Protein AF-A0A2V8LYV6-F1 (afdb_monomer_lite)

Radius of gyration: 20.11 Å; chains: 1; bounding box: 43×46×58 Å

pLDDT: mean 86.25, std 13.02, range [30.84, 97.75]

Structure (mmCIF, N/CA/C/O backbone):
data_AF-A0A2V8LYV6-F1
#
_entry.id   AF-A0A2V8LYV6-F1
#
loop_
_atom_site.group_PDB
_atom_site.id
_atom_site.type_symbol
_atom_site.label_atom_id
_atom_site.label_alt_id
_atom_site.label_comp_id
_atom_site.label_asym_id
_atom_site.label_entity_id
_atom_site.label_seq_id
_atom_site.pdbx_PDB_ins_code
_atom_site.Cartn_x
_atom_site.Cartn_y
_atom_site.Cartn_z
_atom_site.occupancy
_atom_site.B_iso_or_equiv
_atom_site.auth_seq_id
_atom_site.auth_comp_id
_atom_site.auth_asym_id
_atom_site.auth_atom_id
_atom_site.pdbx_PDB_model_num
ATOM 1 N N . MET A 1 1 ? 5.966 -6.186 -36.100 1.00 85.06 1 MET A N 1
ATOM 2 C CA . MET A 1 1 ? 6.335 -5.845 -34.701 1.00 85.06 1 MET A CA 1
ATOM 3 C C . MET A 1 1 ? 6.092 -7.080 -33.838 1.00 85.06 1 MET A C 1
ATOM 5 O O . MET A 1 1 ? 5.340 -7.936 -34.282 1.00 85.06 1 MET A O 1
ATOM 9 N N . GLY A 1 2 ? 6.728 -7.240 -32.675 1.00 91.38 2 GLY A N 1
ATOM 10 C CA . GLY A 1 2 ? 6.510 -8.430 -31.838 1.00 91.38 2 GLY A CA 1
ATOM 11 C C . GLY A 1 2 ? 7.109 -8.314 -30.439 1.00 91.38 2 GLY A C 1
ATOM 12 O O . GLY A 1 2 ? 7.789 -7.327 -30.159 1.00 91.38 2 GLY A O 1
ATOM 13 N N . VAL A 1 3 ? 6.843 -9.314 -29.603 1.00 93.00 3 VAL A N 1
ATOM 14 C CA . VAL A 1 3 ? 7.354 -9.453 -28.234 1.00 93.00 3 VAL A CA 1
ATOM 15 C C . VAL A 1 3 ? 8.141 -10.758 -28.144 1.00 93.00 3 VAL A C 1
ATOM 17 O O . VAL A 1 3 ? 7.673 -11.789 -28.630 1.00 93.00 3 VAL A O 1
ATOM 20 N N . ASP A 1 4 ? 9.322 -10.701 -27.538 1.00 92.88 4 ASP A N 1
ATOM 21 C CA . ASP A 1 4 ? 10.147 -11.874 -27.252 1.00 92.88 4 ASP A CA 1
ATOM 22 C C . ASP A 1 4 ? 9.830 -12.366 -25.830 1.00 92.88 4 ASP A C 1
ATOM 24 O O . ASP A 1 4 ? 9.828 -11.582 -24.877 1.00 92.88 4 ASP A O 1
ATOM 28 N N . LEU A 1 5 ? 9.505 -13.652 -25.691 1.00 93.19 5 LEU A N 1
ATOM 29 C CA . LEU A 1 5 ? 9.174 -14.282 -24.414 1.00 93.19 5 LEU A CA 1
ATOM 30 C C . LEU A 1 5 ? 10.418 -14.898 -23.763 1.00 93.19 5 LEU A C 1
ATOM 32 O O . LEU A 1 5 ? 11.375 -15.266 -24.442 1.00 93.19 5 LEU A O 1
ATOM 36 N N . LEU A 1 6 ? 10.376 -15.101 -22.441 1.00 89.62 6 LEU A N 1
ATOM 37 C CA . LEU A 1 6 ? 11.450 -15.794 -21.711 1.00 89.62 6 LEU A CA 1
ATOM 38 C C . LEU A 1 6 ? 11.673 -17.238 -22.195 1.00 89.62 6 LEU A C 1
ATOM 40 O O . LEU A 1 6 ? 12.771 -17.764 -22.047 1.00 89.62 6 LEU A O 1
ATOM 44 N N . SER A 1 7 ? 10.660 -17.863 -22.805 1.00 94.00 7 SER A N 1
ATOM 45 C CA . SER A 1 7 ? 10.765 -19.178 -23.453 1.00 94.00 7 SER A CA 1
ATOM 46 C C . SER A 1 7 ? 11.640 -19.177 -24.718 1.00 94.00 7 SER A C 1
ATOM 48 O O . SER A 1 7 ? 11.930 -20.244 -25.251 1.00 94.00 7 SER A O 1
ATOM 50 N N . GLY A 1 8 ? 12.039 -18.003 -25.221 1.00 93.94 8 GLY A N 1
ATOM 51 C CA . GLY A 1 8 ? 12.700 -17.825 -26.517 1.00 93.94 8 GLY A CA 1
ATOM 52 C C . GLY A 1 8 ? 11.730 -17.736 -27.700 1.00 93.94 8 GLY A C 1
ATOM 53 O O . GLY A 1 8 ? 12.159 -17.491 -28.827 1.00 93.94 8 GLY A O 1
ATOM 54 N N . GLU A 1 9 ? 10.425 -17.905 -27.469 1.00 96.69 9 GLU A N 1
ATOM 55 C CA . GLU A 1 9 ? 9.403 -17.708 -28.496 1.00 96.69 9 GLU A CA 1
ATOM 56 C C . GLU A 1 9 ? 9.252 -16.223 -28.844 1.00 96.69 9 GLU A C 1
ATOM 58 O O . GLU A 1 9 ? 9.246 -15.354 -27.969 1.00 96.69 9 GLU A O 1
ATOM 63 N N . ARG A 1 10 ? 9.055 -15.940 -30.135 1.00 95.25 10 ARG A N 1
ATOM 64 C CA . ARG A 1 10 ? 8.720 -14.604 -30.619 1.00 95.25 10 ARG A CA 1
ATOM 65 C C . ARG A 1 10 ? 7.277 -14.540 -31.097 1.00 95.25 10 ARG A C 1
ATOM 67 O O . ARG A 1 10 ? 6.935 -15.104 -32.135 1.00 95.25 10 ARG A O 1
ATOM 74 N N . VAL A 1 11 ? 6.465 -13.753 -30.400 1.00 95.94 11 VAL A N 1
ATOM 75 C CA . VAL A 1 11 ? 5.064 -13.511 -30.759 1.00 95.94 11 VAL A CA 1
ATOM 76 C C . VAL A 1 11 ? 4.975 -12.265 -31.634 1.00 95.94 11 VAL A C 1
ATOM 78 O O . VAL A 1 11 ? 5.411 -11.179 -31.247 1.00 95.94 11 VAL A O 1
ATOM 81 N N . LEU A 1 12 ? 4.416 -12.403 -32.837 1.00 96.94 12 LEU A N 1
ATOM 82 C CA . LEU A 1 12 ? 4.278 -11.302 -33.790 1.00 96.94 12 LEU A CA 1
ATOM 83 C C . LEU A 1 12 ? 2.893 -10.658 -33.700 1.00 96.94 12 LEU A C 1
ATOM 85 O O . LEU A 1 12 ? 1.875 -11.340 -33.653 1.00 96.94 12 LEU A O 1
ATOM 89 N N . ALA A 1 13 ? 2.864 -9.328 -33.737 1.00 95.19 13 ALA A N 1
ATOM 90 C CA . ALA A 1 13 ? 1.642 -8.541 -33.826 1.00 95.19 13 ALA A CA 1
ATOM 91 C C . ALA A 1 13 ? 1.464 -7.998 -35.249 1.00 95.19 13 ALA A C 1
ATOM 93 O O . ALA A 1 13 ? 2.412 -7.470 -35.844 1.00 95.19 13 ALA A O 1
ATOM 94 N N . THR A 1 14 ? 0.239 -8.093 -35.769 1.00 94.56 14 THR A N 1
ATOM 95 C CA . THR A 1 14 ? -0.139 -7.610 -37.108 1.00 94.56 14 THR A CA 1
ATOM 96 C C . THR A 1 14 ? -0.496 -6.126 -37.126 1.00 94.56 14 THR A C 1
ATOM 98 O O . THR A 1 14 ? -0.294 -5.475 -38.146 1.00 94.56 14 THR A O 1
ATOM 101 N N . GLN A 1 15 ? -0.984 -5.583 -36.005 1.00 95.56 15 GLN A N 1
ATOM 102 C CA . GLN A 1 15 ? -1.446 -4.195 -35.917 1.00 95.56 15 GLN A CA 1
ATOM 103 C C . GLN A 1 15 ? -0.742 -3.401 -34.814 1.00 95.56 15 GLN A C 1
ATOM 105 O O . GLN A 1 15 ? -0.128 -2.376 -35.093 1.00 95.56 15 GLN A O 1
ATOM 110 N N . ALA A 1 16 ? -0.823 -3.858 -33.562 1.00 94.00 16 ALA A N 1
ATOM 111 C CA . ALA A 1 16 ? -0.304 -3.114 -32.419 1.00 94.00 16 ALA A CA 1
ATOM 112 C C . ALA A 1 16 ? 0.109 -4.036 -31.267 1.00 94.00 16 ALA A C 1
ATOM 114 O O . ALA A 1 16 ? -0.347 -5.173 -31.167 1.00 94.00 16 ALA A O 1
ATOM 115 N N . ILE A 1 17 ? 0.958 -3.510 -30.383 1.00 92.50 17 ILE A N 1
ATOM 116 C CA . ILE A 1 17 ? 1.302 -4.109 -29.090 1.00 92.50 17 ILE A CA 1
ATOM 117 C C . ILE A 1 17 ? 0.844 -3.125 -28.019 1.00 92.50 17 ILE A C 1
ATOM 119 O O . ILE A 1 17 ? 1.232 -1.958 -28.054 1.00 92.50 17 ILE A O 1
ATOM 123 N N . ILE A 1 18 ? 0.031 -3.596 -27.077 1.00 91.56 18 ILE A N 1
ATOM 124 C CA . ILE A 1 18 ? -0.450 -2.796 -25.951 1.00 91.56 18 ILE A CA 1
ATOM 125 C C . ILE A 1 18 ? 0.219 -3.333 -24.689 1.00 91.56 18 ILE A C 1
ATOM 127 O O . ILE A 1 18 ? -0.055 -4.453 -24.264 1.00 91.56 18 ILE A O 1
ATOM 131 N N . SER A 1 19 ? 1.109 -2.537 -24.096 1.00 88.94 19 SER A N 1
ATOM 132 C CA . SER A 1 19 ? 1.693 -2.864 -22.796 1.00 88.94 19 SER A CA 1
ATOM 133 C C . SER A 1 19 ? 0.741 -2.419 -21.690 1.00 88.94 19 SER A C 1
ATOM 135 O O . SER A 1 19 ? 0.483 -1.228 -21.540 1.00 88.94 19 SER A O 1
ATOM 137 N N . ASN A 1 20 ? 0.240 -3.373 -20.904 1.00 88.81 20 ASN A N 1
ATOM 138 C CA . ASN A 1 20 ? -0.495 -3.104 -19.662 1.00 88.81 20 ASN A CA 1
ATOM 139 C C . ASN A 1 20 ? 0.452 -3.037 -18.444 1.00 88.81 20 ASN A C 1
ATOM 141 O O . ASN A 1 20 ? 0.029 -3.226 -17.302 1.00 88.81 20 ASN A O 1
ATOM 145 N N . LEU A 1 21 ? 1.755 -2.866 -18.674 1.00 86.62 21 LEU A N 1
ATOM 146 C CA . LEU A 1 21 ? 2.706 -2.553 -17.615 1.00 86.62 21 LEU A CA 1
ATOM 147 C C . LEU A 1 21 ? 2.780 -1.044 -17.417 1.00 86.62 21 LEU A C 1
ATOM 149 O O . LEU A 1 21 ? 2.322 -0.256 -18.245 1.00 86.62 21 LEU A O 1
ATOM 153 N N . THR A 1 22 ? 3.394 -0.636 -16.314 1.00 80.38 22 THR A N 1
ATOM 154 C CA . THR A 1 22 ? 3.646 0.780 -16.071 1.00 80.38 22 THR A CA 1
ATOM 155 C C . THR A 1 22 ? 4.571 1.358 -17.148 1.00 80.38 22 THR A C 1
ATOM 157 O O . THR A 1 22 ? 5.298 0.628 -17.836 1.00 80.38 22 THR A O 1
ATOM 160 N N . ILE A 1 23 ? 4.565 2.685 -17.310 1.00 82.25 23 ILE A N 1
ATOM 161 C CA . ILE A 1 23 ? 5.464 3.347 -18.263 1.00 82.25 23 ILE A CA 1
ATOM 162 C C . ILE A 1 23 ? 6.938 3.126 -17.878 1.00 82.25 23 ILE A C 1
ATOM 164 O O . ILE A 1 23 ? 7.769 2.907 -18.759 1.00 82.25 23 ILE A O 1
ATOM 168 N N . TRP A 1 24 ? 7.250 3.075 -16.578 1.00 79.88 24 TRP A N 1
ATOM 169 C CA . TRP A 1 24 ? 8.590 2.768 -16.073 1.00 79.88 24 TRP A CA 1
ATOM 170 C C . TRP A 1 24 ? 9.020 1.342 -16.424 1.00 79.88 24 TRP A C 1
ATOM 172 O O . TRP A 1 24 ? 10.123 1.152 -16.924 1.00 79.88 24 TRP A O 1
ATOM 182 N N . ASP A 1 25 ? 8.156 0.341 -16.238 1.00 83.06 25 ASP A N 1
ATOM 183 C CA . ASP A 1 25 ? 8.500 -1.046 -16.578 1.00 83.06 25 ASP A CA 1
ATOM 184 C C . ASP A 1 25 ? 8.580 -1.263 -18.090 1.00 83.06 25 ASP A C 1
ATOM 186 O O . ASP A 1 25 ? 9.493 -1.925 -18.581 1.00 83.06 25 ASP A O 1
ATOM 190 N N . THR A 1 26 ? 7.662 -0.666 -18.851 1.00 88.31 26 THR A N 1
ATOM 191 C CA . THR A 1 26 ? 7.646 -0.798 -20.312 1.00 88.31 26 THR A CA 1
ATOM 192 C C . THR A 1 26 ? 8.934 -0.242 -20.917 1.00 88.31 26 THR A C 1
ATOM 194 O O . THR A 1 26 ? 9.610 -0.945 -21.663 1.00 88.31 26 THR A O 1
ATOM 197 N N . TYR A 1 27 ? 9.314 0.990 -20.573 1.00 86.50 27 TYR A N 1
ATOM 198 C CA . TYR A 1 27 ? 10.487 1.649 -21.161 1.00 86.50 27 TYR A CA 1
ATOM 199 C C . TYR A 1 27 ? 11.801 1.403 -20.412 1.00 86.50 27 TYR A C 1
ATOM 201 O O . TYR A 1 27 ? 12.862 1.745 -20.929 1.00 86.50 27 TYR A O 1
ATOM 209 N N . GLY A 1 28 ? 11.741 0.843 -19.204 1.00 79.19 28 GLY A N 1
ATOM 210 C CA . GLY A 1 28 ? 12.912 0.466 -18.415 1.00 79.19 28 GLY A CA 1
ATOM 211 C C . GLY A 1 28 ? 13.322 -0.998 -18.573 1.00 79.19 28 GLY A C 1
ATOM 212 O O . GLY A 1 28 ? 14.493 -1.307 -18.379 1.00 79.19 28 GLY A O 1
ATOM 213 N N . LYS A 1 29 ? 12.388 -1.900 -18.921 1.00 82.62 29 LYS A N 1
ATOM 214 C CA . LYS A 1 29 ? 12.649 -3.351 -19.014 1.00 82.62 29 LYS A CA 1
ATOM 215 C C . LYS A 1 29 ? 12.361 -3.944 -20.387 1.00 82.62 29 LYS A C 1
ATOM 217 O O . LYS A 1 29 ? 13.138 -4.769 -20.852 1.00 82.62 29 LYS A O 1
ATOM 222 N N . LEU A 1 30 ? 11.249 -3.562 -21.022 1.00 88.50 30 LEU A N 1
ATOM 223 C CA . LEU A 1 30 ? 10.814 -4.192 -22.279 1.00 88.50 30 LEU A CA 1
ATOM 224 C C . LEU A 1 30 ? 11.341 -3.477 -23.527 1.00 88.50 30 LEU A C 1
ATOM 226 O O . LEU A 1 30 ? 11.606 -4.113 -24.545 1.00 88.50 30 LEU A O 1
ATOM 230 N N . ILE A 1 31 ? 11.488 -2.155 -23.466 1.00 88.25 31 ILE A N 1
ATOM 231 C CA . ILE A 1 31 ? 12.028 -1.337 -24.551 1.00 88.25 31 ILE A CA 1
ATOM 232 C C . ILE A 1 31 ? 13.420 -0.862 -24.149 1.00 88.25 31 ILE A C 1
ATOM 234 O O . ILE A 1 31 ? 13.612 -0.310 -23.071 1.00 88.25 31 ILE A O 1
ATOM 238 N N . SER A 1 32 ? 14.407 -1.068 -25.020 1.00 81.06 32 SER A N 1
ATOM 239 C CA . SER A 1 32 ? 15.765 -0.592 -24.766 1.00 81.06 32 SER A CA 1
ATOM 240 C C . SER A 1 32 ? 15.835 0.935 -24.791 1.00 81.06 32 SER A C 1
ATOM 242 O O . SER A 1 32 ? 15.137 1.581 -25.571 1.00 81.06 32 SER A O 1
ATOM 244 N N . LEU A 1 33 ? 16.757 1.516 -24.015 1.00 75.19 33 LEU A N 1
ATOM 245 C CA . LEU A 1 33 ? 16.981 2.969 -23.973 1.00 75.19 33 LEU A CA 1
ATOM 246 C C . LEU A 1 33 ? 17.196 3.587 -25.364 1.00 75.19 33 LEU A C 1
ATOM 248 O O . LEU A 1 33 ? 16.730 4.692 -25.619 1.00 75.19 33 LEU A O 1
ATOM 252 N N . ALA A 1 34 ? 17.839 2.860 -26.284 1.00 81.12 34 ALA A N 1
ATOM 253 C CA . ALA A 1 34 ? 18.055 3.298 -27.666 1.00 81.12 34 ALA A CA 1
ATOM 254 C C . ALA A 1 34 ? 16.754 3.461 -28.477 1.00 81.12 34 ALA A C 1
ATOM 256 O O . ALA A 1 34 ? 16.738 4.163 -29.485 1.00 81.12 34 ALA A O 1
ATOM 257 N N . ARG A 1 35 ? 15.671 2.796 -28.062 1.00 85.00 35 ARG A N 1
ATOM 258 C CA . ARG A 1 35 ? 14.341 2.857 -28.685 1.00 85.00 35 ARG A CA 1
ATOM 259 C C . ARG A 1 35 ? 13.343 3.684 -27.872 1.00 85.00 35 ARG A C 1
ATOM 261 O O . ARG A 1 35 ? 12.210 3.855 -28.315 1.00 85.00 35 ARG A O 1
ATOM 268 N N . THR A 1 36 ? 13.746 4.201 -26.715 1.00 87.31 36 THR A N 1
ATOM 269 C CA . THR A 1 36 ? 12.903 5.050 -25.872 1.00 87.31 36 THR A CA 1
ATOM 270 C C . THR A 1 36 ? 12.912 6.486 -26.409 1.00 87.31 36 THR A C 1
ATOM 272 O O . THR A 1 36 ? 13.979 7.096 -26.496 1.00 87.31 36 THR A O 1
ATOM 275 N N . PRO A 1 37 ? 11.749 7.068 -26.766 1.00 89.38 37 PRO A N 1
ATOM 276 C CA . PRO A 1 37 ? 11.682 8.453 -27.225 1.00 89.38 37 PRO A CA 1
ATOM 277 C C . PRO A 1 37 ? 12.198 9.436 -26.167 1.00 89.38 37 PRO A C 1
ATOM 279 O O . PRO A 1 37 ? 11.912 9.295 -24.978 1.00 89.38 37 PRO A O 1
ATOM 282 N N . SER A 1 38 ? 12.899 10.489 -26.596 1.00 86.75 38 SER A N 1
ATOM 283 C CA . SER A 1 38 ? 13.513 11.465 -25.682 1.00 86.75 38 SER A CA 1
ATOM 284 C C . SER A 1 38 ? 12.500 12.203 -24.797 1.00 86.75 38 SER A C 1
ATOM 286 O O . SER A 1 38 ? 12.819 12.551 -23.659 1.00 86.75 38 SER A O 1
ATOM 288 N N . SER A 1 39 ? 11.272 12.410 -25.284 1.00 86.75 39 SER A N 1
ATOM 289 C CA . SER A 1 39 ? 10.151 12.944 -24.502 1.00 86.75 39 SER A CA 1
ATOM 290 C C . SER A 1 39 ? 9.791 12.028 -23.331 1.00 86.75 39 SER A C 1
ATOM 292 O O . SER A 1 39 ? 9.697 12.499 -22.200 1.00 86.75 39 SER A O 1
ATOM 294 N N . VAL A 1 40 ? 9.687 10.720 -23.579 1.00 85.69 40 VAL A N 1
ATOM 295 C CA . VAL A 1 40 ? 9.412 9.703 -22.555 1.00 85.69 40 VAL A CA 1
ATOM 296 C C . VAL A 1 40 ? 10.565 9.623 -21.558 1.00 85.69 40 VAL A C 1
ATOM 298 O O . VAL A 1 40 ? 10.332 9.633 -20.356 1.00 85.69 40 VAL A O 1
ATOM 301 N N . SER A 1 41 ? 11.820 9.630 -22.017 1.00 82.69 41 SER A N 1
ATOM 302 C CA . SER A 1 41 ? 12.976 9.623 -21.108 1.00 82.69 41 SER A CA 1
ATOM 303 C C . SER A 1 41 ? 13.015 10.842 -20.182 1.00 82.69 41 SER A C 1
ATOM 305 O O . SER A 1 41 ? 13.344 10.700 -19.007 1.00 82.69 41 SER A O 1
ATOM 307 N N . LYS A 1 42 ? 12.690 12.043 -20.685 1.00 84.06 42 LYS A N 1
ATOM 308 C CA . LYS A 1 42 ? 12.584 13.252 -19.848 1.00 84.06 42 LYS A CA 1
ATOM 309 C C . LYS A 1 42 ? 11.453 13.122 -18.836 1.00 84.06 42 LYS A C 1
ATOM 311 O O . LYS A 1 42 ? 11.658 13.434 -17.669 1.00 84.06 42 LYS A O 1
ATOM 316 N N . GLN A 1 43 ? 10.307 12.617 -19.284 1.00 80.75 43 GLN A N 1
ATOM 317 C CA . GLN A 1 43 ? 9.144 12.387 -18.443 1.00 80.75 43 GLN A CA 1
ATOM 318 C C . GLN A 1 43 ? 9.484 11.445 -17.278 1.00 80.75 43 GLN A C 1
ATOM 320 O O . GLN A 1 43 ? 9.284 11.804 -16.123 1.00 80.75 43 GLN A O 1
ATOM 325 N N . LEU A 1 44 ? 10.088 10.287 -17.558 1.00 77.56 44 LEU A N 1
ATOM 326 C CA . LEU A 1 44 ? 10.458 9.299 -16.538 1.00 77.56 44 LEU A CA 1
ATOM 327 C C . LEU A 1 44 ? 11.416 9.853 -15.472 1.00 77.56 44 LEU A C 1
ATOM 329 O O . LEU A 1 44 ? 11.312 9.455 -14.320 1.00 77.56 44 LEU A O 1
ATOM 333 N N . LYS A 1 45 ? 12.307 10.789 -15.829 1.00 77.31 45 LYS A N 1
ATOM 334 C CA . LYS A 1 45 ? 13.232 11.437 -14.879 1.00 77.31 45 LYS A CA 1
ATOM 335 C C . LYS A 1 45 ? 12.564 12.458 -13.955 1.00 77.31 45 LYS A C 1
ATOM 337 O O . LYS A 1 45 ? 13.148 12.819 -12.942 1.00 77.31 45 LYS A O 1
ATOM 342 N N . GLN A 1 46 ? 11.400 12.982 -14.332 1.00 73.94 46 GLN A N 1
ATOM 343 C CA . GLN A 1 46 ? 10.700 14.030 -13.580 1.00 73.94 46 GLN A CA 1
ATOM 344 C C . GLN A 1 46 ? 9.673 13.470 -12.593 1.00 73.94 46 GLN A C 1
ATOM 346 O O . GLN A 1 46 ? 9.246 14.185 -11.688 1.00 73.94 46 GLN A O 1
ATOM 351 N N . PHE A 1 47 ? 9.254 12.215 -12.764 1.00 68.25 47 PHE A N 1
ATOM 352 C CA . PHE A 1 47 ? 8.240 11.608 -11.914 1.00 68.25 47 PHE A CA 1
ATOM 353 C C . PHE A 1 47 ? 8.862 10.888 -10.724 1.00 68.25 47 PHE A C 1
ATOM 355 O O . PHE A 1 47 ? 9.545 9.882 -10.891 1.00 68.25 47 PHE A O 1
ATOM 362 N N . ARG A 1 48 ? 8.526 11.360 -9.521 1.00 70.38 48 ARG A N 1
ATOM 363 C CA . ARG A 1 48 ? 8.654 10.573 -8.294 1.00 70.38 48 ARG A CA 1
ATOM 364 C C . ARG A 1 48 ? 7.590 9.475 -8.322 1.00 70.38 48 ARG A C 1
ATOM 366 O O . ARG A 1 48 ? 6.403 9.773 -8.476 1.00 70.38 48 ARG A O 1
ATOM 373 N N . GLY A 1 49 ? 8.011 8.216 -8.249 1.00 74.50 49 GLY A N 1
ATOM 374 C CA . GLY A 1 49 ? 7.095 7.081 -8.255 1.00 74.50 49 GLY A CA 1
ATOM 375 C C . GLY A 1 49 ? 6.421 6.944 -6.897 1.00 74.50 49 GLY A C 1
ATOM 376 O O . GLY A 1 49 ? 7.037 6.447 -5.964 1.00 74.50 49 GLY A O 1
ATOM 377 N N . TRP A 1 50 ? 5.163 7.360 -6.771 1.00 83.50 50 TRP A N 1
ATOM 378 C CA . TRP A 1 50 ? 4.400 7.081 -5.556 1.00 83.50 50 TRP A CA 1
ATOM 379 C C . TRP A 1 50 ? 4.014 5.598 -5.490 1.00 83.50 50 TRP A C 1
ATOM 381 O O . TRP A 1 50 ? 3.596 4.978 -6.472 1.00 83.50 50 TRP A O 1
ATOM 391 N N . GLY A 1 51 ? 4.171 5.028 -4.305 1.00 87.62 51 GLY A N 1
ATOM 392 C CA . GLY A 1 51 ? 3.674 3.720 -3.920 1.00 87.62 51 GLY A CA 1
ATOM 393 C C . GLY A 1 51 ? 2.611 3.842 -2.837 1.00 87.62 51 GLY A C 1
ATOM 394 O O . GLY A 1 51 ? 2.245 4.937 -2.402 1.00 87.62 51 GLY A O 1
ATOM 395 N N . ALA A 1 52 ? 2.129 2.688 -2.396 1.00 91.31 52 ALA A N 1
ATOM 396 C CA . ALA A 1 52 ? 1.280 2.576 -1.227 1.00 91.31 52 ALA A CA 1
ATOM 397 C C . ALA A 1 52 ? 1.897 1.569 -0.264 1.00 91.31 52 ALA A C 1
ATOM 399 O O . ALA A 1 52 ? 2.406 0.532 -0.690 1.00 91.31 52 ALA A O 1
ATOM 400 N N . TYR A 1 53 ? 1.832 1.902 1.016 1.00 95.25 53 TYR A N 1
ATOM 401 C CA . TYR A 1 53 ? 2.061 0.974 2.106 1.00 95.25 53 TYR A CA 1
ATOM 402 C C . TYR A 1 53 ? 0.697 0.611 2.687 1.00 95.25 53 TYR A C 1
ATOM 404 O O . TYR A 1 53 ? -0.109 1.511 2.959 1.00 95.25 53 TYR A 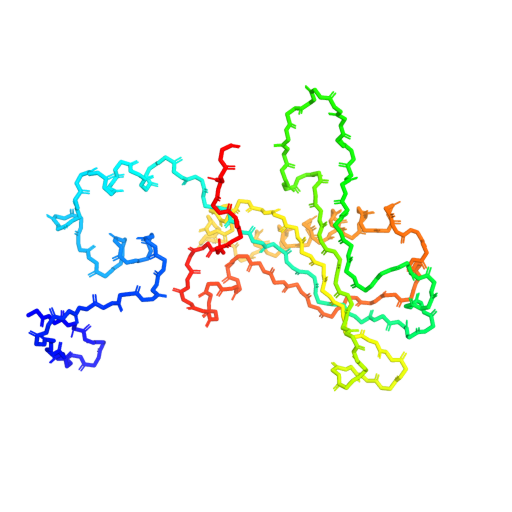O 1
ATOM 412 N N . LEU A 1 54 ? 0.407 -0.682 2.807 1.00 96.56 54 LEU A N 1
ATOM 413 C CA . LEU A 1 54 ? -0.898 -1.168 3.238 1.00 96.56 54 LEU A CA 1
ATOM 414 C C . LEU A 1 54 ? -0.806 -2.003 4.501 1.00 96.56 54 LEU A C 1
ATOM 416 O O . LEU A 1 54 ? 0.081 -2.834 4.647 1.00 96.56 54 LEU A O 1
ATOM 420 N N . LEU A 1 55 ? -1.795 -1.805 5.361 1.00 97.75 55 LEU A N 1
ATOM 421 C CA . LEU A 1 55 ? -2.118 -2.683 6.468 1.00 97.75 55 LEU A CA 1
ATOM 422 C C . LEU A 1 55 ? -3.380 -3.463 6.108 1.00 97.75 55 LEU A C 1
ATOM 424 O O . LEU A 1 55 ? -4.416 -2.865 5.788 1.00 97.75 55 LEU A O 1
ATOM 428 N N . PHE A 1 56 ? -3.302 -4.784 6.196 1.00 96.75 56 PHE A N 1
ATOM 429 C CA . PHE A 1 56 ? -4.451 -5.675 6.179 1.00 96.75 56 PHE A CA 1
ATOM 430 C C . PHE A 1 56 ? -4.807 -6.024 7.614 1.00 96.75 56 PHE A C 1
ATOM 432 O O . PHE A 1 56 ? -4.000 -6.586 8.353 1.00 96.75 56 PHE A O 1
ATOM 439 N N . LEU A 1 57 ? -6.015 -5.647 8.012 1.00 96.81 57 LEU A N 1
ATOM 440 C CA . LEU A 1 57 ? -6.479 -5.704 9.388 1.00 96.81 57 LEU A CA 1
ATOM 441 C C . LEU A 1 57 ? -7.763 -6.532 9.481 1.00 96.81 57 LEU A C 1
ATOM 443 O O . LEU A 1 57 ? -8.547 -6.605 8.529 1.00 96.81 57 LEU A O 1
ATOM 447 N N . SER A 1 58 ? -8.015 -7.095 10.657 1.00 96.12 58 SER A N 1
ATOM 448 C CA . SER A 1 58 ? -9.343 -7.554 11.057 1.00 96.12 58 SER A CA 1
ATOM 449 C C . SER A 1 58 ? -9.964 -6.540 12.016 1.00 96.12 58 SER A C 1
ATOM 451 O O . SER A 1 58 ? -9.253 -5.882 12.772 1.00 96.12 58 SER A O 1
ATOM 453 N N . MET A 1 59 ? -11.285 -6.382 11.974 1.00 95.62 59 MET A N 1
ATOM 454 C CA . MET A 1 59 ? -12.023 -5.492 12.871 1.00 95.62 59 MET A CA 1
ATOM 455 C C . MET A 1 59 ? -13.270 -6.186 13.412 1.00 95.62 59 MET A C 1
ATOM 457 O O . MET A 1 59 ? -13.964 -6.864 12.657 1.00 95.62 59 MET A O 1
ATOM 461 N N . ASP A 1 60 ? -13.609 -5.986 14.684 1.00 94.81 60 ASP A N 1
ATOM 462 C CA . ASP A 1 60 ? -14.889 -6.455 15.230 1.00 94.81 60 ASP A CA 1
ATOM 463 C C . ASP A 1 60 ? -16.076 -5.807 14.504 1.00 94.81 60 ASP A C 1
ATOM 465 O O . ASP A 1 60 ? -16.133 -4.587 14.330 1.00 94.81 60 ASP A O 1
ATOM 469 N N . GLN A 1 61 ? -17.100 -6.589 14.155 1.00 92.00 61 GLN A N 1
ATOM 47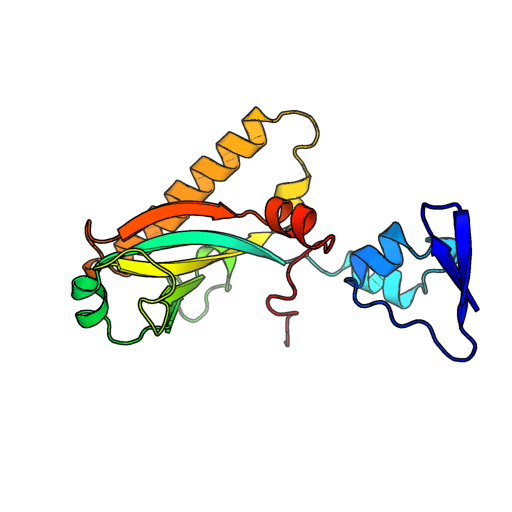0 C CA . GLN A 1 61 ? -18.316 -6.048 13.528 1.00 92.00 61 GLN A CA 1
ATOM 471 C C . GLN A 1 61 ? -19.009 -4.987 14.396 1.00 92.00 61 GLN A C 1
ATOM 473 O O . GLN A 1 61 ? -19.546 -4.008 13.877 1.00 92.00 61 GLN A O 1
ATOM 478 N N . ALA A 1 62 ? -18.955 -5.135 15.722 1.00 90.50 62 ALA A N 1
ATOM 479 C CA . ALA A 1 62 ? -19.481 -4.143 16.657 1.00 90.50 62 ALA A CA 1
ATOM 480 C C . ALA A 1 62 ? -18.716 -2.805 16.595 1.00 90.50 62 ALA A C 1
ATOM 482 O O . ALA A 1 62 ? -19.293 -1.747 16.843 1.00 90.50 62 ALA A O 1
ATOM 483 N N . ALA A 1 63 ? -17.427 -2.820 16.234 1.00 91.81 63 ALA A N 1
ATOM 484 C CA . ALA A 1 63 ? -16.655 -1.601 16.015 1.00 91.81 63 ALA A CA 1
ATOM 485 C C . ALA A 1 63 ? -17.099 -0.856 14.756 1.00 91.81 63 ALA A C 1
ATOM 487 O O . ALA A 1 63 ? -17.243 0.363 14.794 1.00 91.81 63 ALA A O 1
ATOM 488 N N . ALA A 1 64 ? -17.430 -1.584 13.687 1.00 90.31 64 ALA A N 1
ATOM 489 C CA . ALA A 1 64 ? -17.917 -0.993 12.441 1.00 90.31 64 ALA A CA 1
ATOM 490 C C . ALA A 1 64 ? -19.167 -0.123 12.645 1.00 90.31 64 ALA A C 1
ATOM 492 O O . ALA A 1 64 ? -19.298 0.931 12.032 1.00 90.31 64 ALA A O 1
ATOM 493 N N . GLN A 1 65 ? -20.060 -0.526 13.555 1.00 88.81 65 GLN A N 1
ATOM 494 C CA . GLN A 1 65 ? -21.289 0.213 13.870 1.00 88.81 65 GLN A CA 1
ATOM 495 C C . GLN A 1 65 ? -21.032 1.574 14.536 1.00 88.81 65 GLN A C 1
ATOM 497 O O . GLN A 1 65 ? -21.909 2.438 14.532 1.00 88.81 65 GLN A O 1
ATOM 502 N N . ARG A 1 66 ? -19.841 1.775 15.114 1.00 90.56 66 ARG A N 1
ATOM 503 C CA . ARG A 1 66 ? -19.425 3.047 15.721 1.00 90.56 66 ARG A CA 1
ATOM 504 C C . ARG A 1 66 ? -18.885 4.034 14.679 1.00 90.56 66 ARG A C 1
ATOM 506 O O . ARG A 1 66 ? -18.854 5.234 14.947 1.00 90.56 66 ARG A O 1
ATOM 513 N N . LEU A 1 67 ? -18.516 3.548 13.492 1.00 91.50 67 LEU A N 1
ATOM 514 C CA . LEU A 1 67 ? -17.980 4.358 12.402 1.00 91.50 67 LEU A CA 1
ATOM 515 C C . LEU A 1 67 ? -19.096 5.027 11.593 1.00 91.50 67 LEU A C 1
ATOM 517 O O . LEU A 1 67 ? -20.188 4.493 11.409 1.00 91.50 67 LEU A O 1
ATOM 521 N N . LYS A 1 68 ? -18.807 6.218 11.061 1.00 88.56 68 LYS A N 1
ATOM 522 C CA . LYS A 1 68 ? -19.747 6.972 10.210 1.00 88.56 68 LYS A CA 1
ATOM 523 C C . LYS A 1 68 ? -19.780 6.492 8.759 1.00 88.56 68 LYS A C 1
ATOM 525 O O . LYS A 1 68 ? -20.723 6.803 8.038 1.00 88.56 68 LYS A O 1
ATOM 530 N N . SER A 1 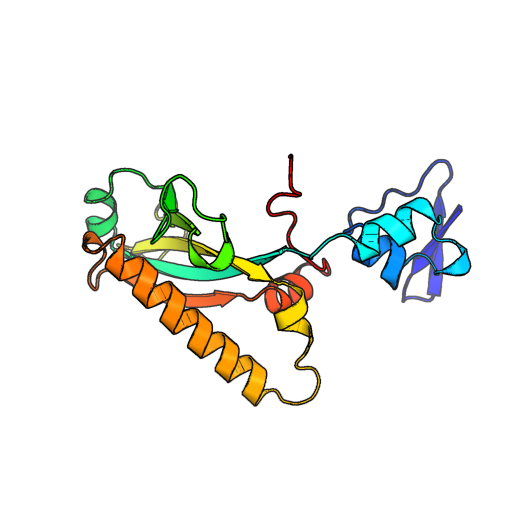69 ? -18.740 5.790 8.319 1.00 93.81 69 SER A N 1
ATOM 531 C CA . SER A 1 69 ? -18.580 5.301 6.952 1.00 93.81 69 SER A CA 1
ATOM 532 C C . SER A 1 69 ? -17.627 4.111 6.938 1.00 93.81 69 SER A C 1
ATOM 534 O O . SER A 1 69 ? -16.671 4.070 7.709 1.00 93.81 69 SER A O 1
ATOM 536 N N . ASN A 1 70 ? -17.837 3.190 5.998 1.00 92.81 70 ASN A N 1
ATOM 537 C CA . ASN A 1 70 ? -16.912 2.083 5.746 1.00 92.81 70 ASN A CA 1
ATOM 538 C C . ASN A 1 70 ? -15.668 2.531 4.970 1.00 92.81 70 ASN A C 1
ATOM 540 O O . ASN A 1 70 ? -14.703 1.784 4.877 1.00 92.81 70 ASN A O 1
ATOM 544 N N . ARG A 1 71 ? -15.674 3.737 4.391 1.00 95.50 71 ARG A N 1
ATOM 545 C CA . ARG A 1 71 ? -14.531 4.305 3.674 1.00 95.50 71 ARG A CA 1
ATOM 546 C C . ARG A 1 71 ? -14.312 5.746 4.108 1.00 95.50 71 ARG A C 1
ATOM 548 O O . ARG A 1 71 ? -15.203 6.581 3.945 1.00 95.50 71 ARG A O 1
ATOM 555 N N . ILE A 1 72 ? -13.135 6.021 4.653 1.00 95.44 72 ILE A N 1
ATOM 556 C CA . ILE A 1 72 ? -12.773 7.314 5.233 1.00 95.44 72 ILE A CA 1
ATOM 557 C C . ILE A 1 72 ? -11.409 7.713 4.672 1.00 95.44 72 ILE A C 1
ATOM 559 O O . ILE A 1 72 ? -10.456 6.937 4.717 1.00 95.44 72 ILE A O 1
ATOM 563 N N . VAL A 1 73 ? -11.325 8.920 4.115 1.00 95.19 73 VAL A N 1
ATOM 564 C CA . VAL A 1 73 ? -10.040 9.567 3.833 1.00 95.19 73 VAL A CA 1
ATOM 565 C C . VAL A 1 73 ? -9.715 10.413 5.049 1.00 95.19 73 VAL A C 1
ATOM 567 O O . VAL A 1 73 ? -10.492 11.299 5.400 1.00 95.19 73 VAL A O 1
ATOM 570 N N . VAL A 1 74 ? -8.603 10.107 5.703 1.00 94.12 74 VAL A N 1
ATOM 571 C CA . VAL A 1 74 ? -8.172 10.792 6.916 1.00 94.12 74 VAL A CA 1
ATOM 572 C C . VAL A 1 74 ? -7.010 11.704 6.566 1.00 94.12 74 VAL A C 1
ATOM 574 O O . VAL A 1 74 ? -6.032 11.261 5.964 1.00 94.12 74 VAL A O 1
ATOM 577 N N . LEU A 1 75 ? -7.137 12.971 6.951 1.00 92.44 75 LEU A N 1
ATOM 578 C CA . LEU A 1 75 ? -6.088 13.974 6.853 1.00 92.44 75 LEU A CA 1
ATOM 579 C C . LEU A 1 75 ? -5.611 14.305 8.274 1.00 92.44 75 LEU A C 1
ATOM 581 O O . LEU A 1 75 ? -6.367 14.865 9.065 1.00 92.44 75 LEU A O 1
ATOM 585 N N . THR A 1 76 ? -4.383 13.920 8.602 1.00 86.56 76 THR A N 1
ATOM 586 C CA . THR A 1 76 ? -3.698 14.190 9.869 1.00 86.56 76 THR A CA 1
ATOM 587 C C . THR A 1 76 ? -2.701 15.328 9.690 1.00 86.56 76 THR A C 1
ATOM 589 O O . THR A 1 76 ? -2.032 15.405 8.661 1.00 86.56 76 THR A O 1
ATOM 592 N N . ASP A 1 77 ? -2.580 16.193 10.698 1.00 77.88 77 ASP A N 1
ATOM 593 C CA . ASP A 1 77 ? -1.472 17.152 10.842 1.00 77.88 77 ASP A CA 1
ATOM 594 C C . ASP A 1 77 ? -1.231 18.101 9.648 1.00 77.88 77 ASP A C 1
ATOM 596 O O . ASP A 1 77 ? -0.145 18.657 9.504 1.00 77.88 77 ASP A O 1
ATOM 600 N N . TRP A 1 78 ? -2.244 18.329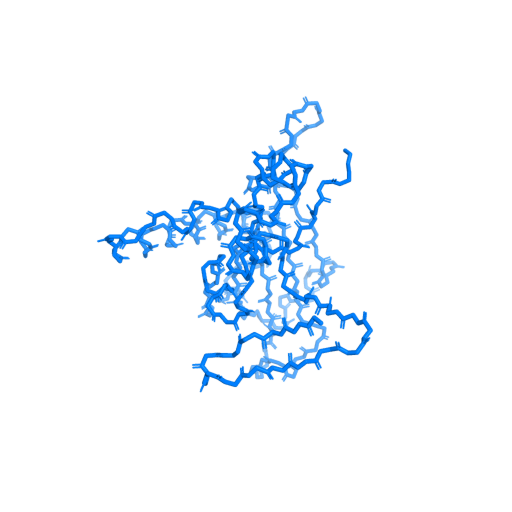 8.802 1.00 88.81 78 TRP A N 1
ATOM 601 C CA . TRP A 1 78 ? -2.202 19.317 7.722 1.00 88.81 78 TRP A CA 1
ATOM 602 C C . TRP A 1 78 ? -3.091 20.518 8.039 1.00 88.81 78 TRP A C 1
ATOM 604 O O . TRP A 1 78 ? -4.219 20.369 8.512 1.00 88.81 78 TRP A O 1
ATOM 614 N N . GLN A 1 79 ? -2.591 21.712 7.729 1.00 84.69 79 GLN A N 1
ATOM 615 C CA . GLN A 1 79 ? -3.327 22.969 7.841 1.00 84.69 79 GLN A CA 1
ATOM 616 C C . GLN A 1 79 ? -3.317 23.718 6.510 1.00 84.69 79 GLN A C 1
ATOM 618 O O . GLN A 1 79 ? -2.380 23.601 5.715 1.00 84.69 79 GLN A O 1
ATOM 623 N N . GLU A 1 80 ? -4.347 24.531 6.287 1.00 84.31 80 GLU A N 1
ATOM 624 C CA . GLU A 1 80 ? -4.445 25.369 5.096 1.00 84.31 80 GLU A CA 1
ATOM 625 C C . GLU A 1 80 ? -3.211 26.279 4.959 1.00 84.31 80 GLU A C 1
ATOM 627 O O . GLU A 1 80 ? -2.761 26.906 5.918 1.00 84.31 80 GLU A O 1
ATOM 632 N N . GLY A 1 81 ? -2.627 26.315 3.759 1.00 83.88 81 GLY A N 1
ATOM 633 C CA . GLY A 1 81 ? -1.401 27.065 3.470 1.00 83.88 81 GLY A CA 1
ATOM 634 C C . GLY A 1 81 ? -0.092 26.308 3.728 1.00 83.88 81 GLY A C 1
ATOM 635 O O . GLY A 1 81 ? 0.966 26.804 3.339 1.00 83.88 81 GLY A O 1
ATOM 636 N N . GLN A 1 82 ? -0.127 25.106 4.315 1.00 86.19 82 GLN A N 1
ATOM 637 C CA . GLN A 1 82 ? 1.053 24.243 4.416 1.00 86.19 82 GLN A CA 1
ATOM 638 C C . GLN A 1 82 ? 1.254 23.392 3.160 1.00 86.19 82 GLN A C 1
ATOM 640 O O . GLN A 1 82 ? 0.302 23.010 2.472 1.00 86.19 82 GLN A O 1
ATOM 645 N N . ASN A 1 83 ? 2.515 23.048 2.881 1.00 86.25 83 ASN A N 1
ATOM 646 C CA . ASN A 1 83 ? 2.834 22.129 1.798 1.00 86.25 83 ASN A CA 1
ATOM 647 C C . ASN A 1 83 ? 2.218 20.752 2.080 1.00 86.25 83 ASN A C 1
ATOM 649 O O . ASN A 1 83 ? 2.402 20.184 3.154 1.00 86.25 83 ASN A O 1
ATOM 653 N N . TYR A 1 84 ? 1.491 20.218 1.105 1.00 87.12 84 TYR A N 1
ATOM 654 C CA . TYR A 1 84 ? 0.820 18.936 1.239 1.00 87.12 84 TYR A CA 1
ATOM 655 C C . TYR A 1 84 ? 1.798 17.783 0.972 1.00 87.12 84 TYR A C 1
ATOM 657 O O . TYR A 1 84 ? 2.298 17.627 -0.146 1.00 87.12 84 TYR A O 1
ATOM 665 N N . LEU A 1 85 ? 2.060 16.980 2.007 1.00 88.19 85 LEU A N 1
ATOM 666 C CA . LEU A 1 85 ? 2.931 15.803 1.964 1.00 88.19 85 LEU A CA 1
ATOM 667 C C . LEU A 1 85 ? 2.089 14.533 2.179 1.00 88.19 85 LEU A C 1
ATOM 669 O O . LEU A 1 85 ? 1.851 14.152 3.325 1.00 88.19 85 LEU A O 1
ATOM 673 N N . PRO A 1 86 ? 1.594 13.890 1.103 1.00 87.25 86 PRO A N 1
ATOM 674 C CA . PRO A 1 86 ? 0.572 12.843 1.197 1.00 87.25 86 PRO A CA 1
ATOM 675 C C . PRO A 1 86 ? 0.988 11.628 2.035 1.00 87.25 86 PRO A C 1
ATOM 677 O O . PRO A 1 86 ? 0.139 11.000 2.658 1.00 87.25 86 PRO A O 1
ATOM 680 N N . ASP A 1 87 ? 2.276 11.297 2.062 1.00 87.50 87 ASP A N 1
ATOM 681 C CA . ASP A 1 87 ? 2.863 10.213 2.855 1.00 87.50 87 ASP A CA 1
ATOM 682 C C . ASP A 1 87 ? 2.828 10.476 4.366 1.00 87.50 87 ASP A C 1
ATOM 684 O O . ASP A 1 87 ? 2.770 9.543 5.168 1.00 87.50 87 ASP A O 1
ATOM 688 N N . GLN A 1 88 ? 2.800 11.748 4.760 1.00 88.19 88 GLN A N 1
ATOM 689 C CA . GLN A 1 88 ? 2.830 12.174 6.159 1.00 88.19 88 GLN A CA 1
ATOM 690 C C . GLN A 1 88 ? 1.462 12.619 6.662 1.00 88.19 88 GLN A C 1
ATOM 692 O O . GLN A 1 88 ? 1.168 12.476 7.845 1.00 88.19 88 GLN A O 1
ATOM 697 N N . THR A 1 89 ? 0.616 13.141 5.775 1.00 91.06 89 THR A N 1
ATOM 698 C CA . THR A 1 89 ? -0.628 13.799 6.177 1.00 91.06 89 THR A CA 1
ATOM 699 C C . THR A 1 89 ? -1.874 13.018 5.813 1.00 91.06 89 THR A C 1
ATOM 701 O O . THR A 1 89 ? -2.910 13.266 6.407 1.00 91.06 89 THR A O 1
ATOM 704 N N . GLN A 1 90 ? -1.828 12.045 4.898 1.00 93.75 90 GLN A N 1
ATOM 705 C CA . GLN A 1 90 ? -3.034 11.331 4.477 1.00 93.75 90 GLN A CA 1
ATOM 706 C C . GLN A 1 90 ? -2.916 9.821 4.681 1.00 93.75 90 GLN A C 1
ATOM 708 O O . GLN A 1 90 ? -1.881 9.221 4.409 1.00 93.75 90 GLN A O 1
ATOM 713 N N . PHE A 1 91 ? -4.015 9.188 5.087 1.00 95.75 91 PHE A N 1
ATOM 714 C CA . PHE A 1 91 ? -4.234 7.761 4.865 1.00 95.75 91 P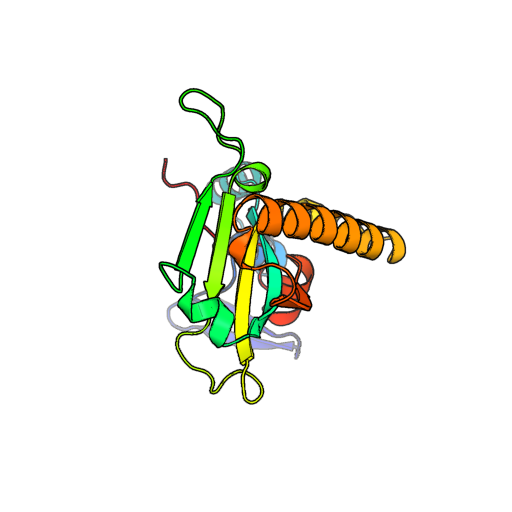HE A CA 1
ATOM 715 C C . PHE A 1 91 ? -5.697 7.488 4.500 1.00 95.75 91 PHE A C 1
ATOM 717 O O . PHE A 1 91 ? -6.577 8.341 4.632 1.00 95.75 91 PHE A O 1
ATOM 724 N N . ILE A 1 92 ? -5.959 6.293 3.980 1.00 97.12 92 ILE A N 1
ATOM 725 C CA . ILE A 1 92 ? -7.299 5.846 3.603 1.00 97.12 92 ILE A CA 1
ATOM 726 C C . ILE A 1 92 ? -7.630 4.617 4.432 1.00 97.12 92 ILE A C 1
ATOM 728 O O . ILE A 1 92 ? -6.897 3.635 4.392 1.00 97.12 92 ILE A O 1
ATOM 732 N N . PHE A 1 93 ? -8.750 4.677 5.139 1.00 97.25 93 PHE A N 1
ATOM 733 C CA . PHE A 1 93 ? -9.354 3.566 5.858 1.00 97.25 93 PHE A CA 1
ATOM 734 C C . PHE A 1 93 ? -10.498 2.991 5.018 1.00 97.25 93 PHE A C 1
ATOM 736 O O . PHE A 1 93 ? -11.349 3.741 4.525 1.00 97.25 93 PHE A O 1
ATOM 743 N N . ALA A 1 94 ? -10.535 1.671 4.845 1.00 96.81 94 ALA A N 1
ATOM 744 C CA . ALA A 1 94 ? -11.574 0.985 4.086 1.00 96.81 94 ALA A CA 1
ATOM 745 C C . ALA A 1 94 ? -11.949 -0.360 4.725 1.00 96.81 94 ALA A C 1
ATOM 747 O O . ALA A 1 94 ? -11.251 -1.358 4.552 1.00 96.81 94 ALA A O 1
ATOM 748 N N . ALA A 1 95 ? -13.078 -0.396 5.427 1.00 95.19 95 ALA A N 1
ATOM 749 C CA . ALA A 1 95 ? -13.706 -1.624 5.891 1.00 95.19 95 ALA A CA 1
ATOM 750 C C . ALA A 1 95 ? -14.492 -2.294 4.752 1.00 95.19 95 ALA A C 1
ATOM 752 O O . ALA A 1 95 ? -15.140 -1.629 3.935 1.00 95.19 95 ALA A O 1
ATOM 753 N N . ALA A 1 96 ? -14.450 -3.624 4.704 1.00 92.12 96 ALA A N 1
ATOM 754 C CA . ALA A 1 96 ? -15.242 -4.408 3.773 1.00 92.12 96 ALA A CA 1
ATOM 755 C C . ALA A 1 96 ? -16.746 -4.166 4.008 1.00 92.12 96 ALA A C 1
ATOM 757 O O . ALA A 1 96 ? -17.186 -4.065 5.155 1.00 92.12 96 ALA A O 1
ATOM 758 N N . PRO A 1 97 ? -17.556 -4.084 2.937 1.00 84.88 97 PRO A N 1
ATOM 759 C CA . PRO A 1 97 ? -18.997 -3.872 3.061 1.00 84.88 97 PRO A CA 1
ATOM 760 C C . PRO A 1 97 ? -19.738 -5.110 3.586 1.00 84.88 97 PRO A C 1
ATOM 762 O O . PRO A 1 97 ? -20.885 -4.992 4.008 1.00 84.88 97 PRO A O 1
ATOM 765 N N . ASP A 1 98 ? -19.101 -6.282 3.539 1.00 81.88 98 ASP A N 1
ATOM 766 C CA . ASP A 1 98 ? -19.662 -7.565 3.942 1.00 81.88 98 ASP A CA 1
ATOM 767 C C . ASP A 1 98 ? -18.678 -8.362 4.814 1.00 81.88 98 ASP A C 1
ATOM 769 O O . ASP A 1 98 ? -17.460 -8.179 4.749 1.00 81.88 98 ASP A O 1
ATOM 773 N N . ALA A 1 99 ? -19.230 -9.261 5.631 1.00 79.19 99 ALA A N 1
ATOM 774 C CA . ALA A 1 99 ? -18.472 -10.131 6.526 1.00 79.19 99 ALA A CA 1
ATOM 775 C C . ALA A 1 99 ? -17.940 -11.406 5.852 1.00 79.19 99 ALA A C 1
ATOM 777 O O . ALA A 1 99 ? -17.212 -12.162 6.483 1.00 79.19 99 ALA A O 1
ATOM 778 N N . GLY A 1 100 ? -18.255 -11.661 4.576 1.00 84.06 100 GLY A N 1
ATOM 779 C CA . GLY A 1 100 ? -17.880 -12.902 3.887 1.00 84.06 100 GLY A CA 1
ATOM 780 C C . GLY A 1 100 ? -16.379 -13.039 3.612 1.00 84.06 100 GLY A C 1
ATOM 781 O O . GLY A 1 100 ? -15.927 -14.084 3.153 1.00 84.06 100 GLY A O 1
ATOM 782 N N . ARG A 1 101 ? -15.606 -11.981 3.880 1.00 84.12 101 ARG A N 1
ATOM 783 C CA . ARG A 1 101 ? -14.152 -11.904 3.673 1.00 84.12 101 ARG A CA 1
ATOM 784 C C . ARG A 1 101 ? -13.340 -12.059 4.960 1.00 84.12 101 ARG A C 1
ATOM 786 O O . ARG A 1 101 ? -12.122 -11.922 4.911 1.00 84.12 101 ARG A O 1
ATOM 793 N N . ALA A 1 102 ? -13.995 -12.289 6.095 1.00 90.50 102 ALA A N 1
ATOM 794 C CA . ALA A 1 102 ? -13.362 -12.433 7.400 1.00 90.50 102 ALA A CA 1
ATOM 795 C C . ALA A 1 102 ? -14.038 -13.556 8.211 1.00 90.50 102 ALA A C 1
ATOM 797 O O . ALA A 1 102 ? -15.143 -13.979 7.866 1.00 90.50 102 ALA A O 1
ATOM 798 N N . PRO A 1 103 ? -13.393 -14.058 9.280 1.00 90.00 103 PRO A N 1
ATOM 799 C CA . PRO A 1 103 ? -14.034 -14.970 10.223 1.00 90.00 103 PRO A CA 1
ATOM 800 C C . PRO A 1 103 ? -15.326 -14.398 10.826 1.00 90.00 103 PRO A C 1
ATOM 802 O O . PRO A 1 103 ? -15.567 -13.188 10.808 1.00 90.00 103 PRO A O 1
ATOM 805 N N . GLU A 1 104 ? -16.150 -15.274 11.404 1.00 91.75 104 GLU A N 1
ATOM 806 C CA . GLU A 1 104 ? -17.395 -14.876 12.066 1.00 91.75 104 GLU A CA 1
ATOM 807 C C . GLU A 1 104 ? -17.147 -13.802 13.143 1.00 91.75 104 GLU A C 1
ATOM 809 O O . GLU A 1 104 ? -16.182 -13.864 13.903 1.00 91.75 104 GLU A O 1
ATOM 814 N N . GLY A 1 105 ? -18.008 -12.780 13.180 1.00 91.50 105 GLY A N 1
ATOM 815 C CA . GLY A 1 105 ? -17.886 -11.645 14.100 1.00 91.50 105 GLY A CA 1
ATOM 816 C C . GLY A 1 105 ? -16.856 -10.581 13.697 1.00 91.50 105 GLY A C 1
ATOM 817 O O . GLY A 1 105 ? -16.809 -9.523 14.330 1.00 91.50 105 GLY A O 1
ATOM 818 N N . LYS A 1 106 ? -16.083 -10.799 12.624 1.00 94.69 106 LYS A N 1
ATOM 819 C CA . LYS A 1 106 ? -15.072 -9.859 12.116 1.00 94.69 106 LYS A CA 1
ATOM 820 C C . LYS A 1 106 ? -15.460 -9.259 10.756 1.00 94.69 106 LYS A C 1
ATOM 822 O O . LYS A 1 106 ? -16.364 -9.740 10.071 1.00 94.69 106 LYS A O 1
ATOM 827 N N . LEU A 1 107 ? -14.768 -8.186 10.378 1.00 95.56 107 LEU A N 1
ATOM 828 C CA . LEU A 1 107 ? -14.730 -7.578 9.048 1.00 95.56 107 LEU A CA 1
ATOM 829 C C . LEU A 1 107 ? -13.278 -7.440 8.597 1.00 95.56 107 LEU A C 1
ATOM 831 O O . LEU A 1 107 ? -12.400 -7.132 9.403 1.00 95.56 107 LEU A O 1
ATOM 835 N N . ALA A 1 108 ? -13.043 -7.617 7.299 1.00 96.19 108 ALA A N 1
ATOM 836 C CA . ALA A 1 108 ? -11.758 -7.297 6.695 1.00 96.19 108 ALA A CA 1
ATOM 837 C C . ALA A 1 108 ? -11.619 -5.776 6.554 1.00 96.19 108 ALA A C 1
ATOM 839 O O . ALA A 1 108 ? -12.565 -5.090 6.159 1.00 96.19 108 ALA A O 1
ATOM 840 N N . LEU A 1 109 ? -10.437 -5.256 6.851 1.00 95.88 109 LEU A N 1
ATOM 841 C CA . LEU A 1 109 ? -10.119 -3.837 6.801 1.00 95.88 109 LEU A CA 1
ATOM 842 C C . LEU A 1 109 ? -8.796 -3.640 6.059 1.00 95.88 109 LEU A C 1
ATOM 844 O O . LEU A 1 109 ? -7.846 -4.402 6.215 1.00 95.88 109 LEU A O 1
ATOM 848 N N . THR A 1 110 ? -8.733 -2.598 5.239 1.00 97.19 110 THR A N 1
ATOM 849 C CA . THR A 1 110 ? -7.497 -2.132 4.621 1.00 97.19 110 THR A CA 1
ATOM 850 C C . THR A 1 110 ? -7.243 -0.687 5.013 1.00 97.19 110 THR A C 1
ATOM 852 O O . THR A 1 110 ? -8.109 0.173 4.830 1.00 97.19 110 THR A O 1
ATOM 855 N N . VAL A 1 111 ? -6.040 -0.415 5.512 1.00 97.62 111 VAL A N 1
ATOM 856 C CA . VAL A 1 111 ? -5.525 0.945 5.684 1.00 97.62 111 VAL A CA 1
ATOM 857 C C . VAL A 1 111 ? -4.383 1.141 4.704 1.00 97.62 111 VAL A C 1
ATOM 859 O O . VAL A 1 111 ? -3.479 0.319 4.648 1.00 97.62 111 VAL A O 1
ATOM 862 N N . SER A 1 112 ? -4.419 2.204 3.907 1.00 96.25 112 SER A N 1
ATOM 863 C CA . SER A 1 112 ? -3.363 2.504 2.936 1.00 96.25 112 SER A CA 1
ATOM 864 C C . SER A 1 112 ? -2.842 3.923 3.108 1.00 96.25 112 SER A C 1
ATOM 866 O O . SER A 1 112 ? -3.640 4.863 3.141 1.00 96.25 112 SER A O 1
ATOM 868 N N . THR A 1 113 ? -1.522 4.084 3.130 1.00 95.12 113 THR A N 1
ATOM 869 C CA . THR A 1 113 ? -0.839 5.386 3.096 1.00 95.12 113 THR A CA 1
ATOM 870 C C . THR A 1 113 ? 0.016 5.512 1.841 1.00 95.12 113 THR A C 1
ATOM 872 O O . THR A 1 113 ? 0.454 4.508 1.273 1.00 95.12 113 THR A O 1
ATOM 875 N N . PHE A 1 114 ? 0.267 6.746 1.406 1.00 93.00 114 PHE A N 1
ATOM 876 C CA . PHE A 1 114 ? 1.257 7.007 0.367 1.00 93.00 114 PHE A CA 1
ATOM 877 C C . PHE A 1 114 ? 2.667 6.797 0.916 1.00 93.00 114 PHE A C 1
ATOM 879 O O . PHE A 1 114 ? 2.934 6.996 2.099 1.00 93.00 114 PHE A O 1
ATOM 886 N N . THR A 1 115 ? 3.577 6.392 0.042 1.00 91.06 115 THR A N 1
ATOM 887 C CA . THR A 1 115 ? 5.006 6.285 0.343 1.00 91.06 115 THR A CA 1
ATOM 888 C C . THR A 1 115 ? 5.793 6.466 -0.950 1.00 91.06 115 THR A C 1
ATOM 890 O O . THR A 1 115 ? 5.254 6.231 -2.036 1.00 91.06 115 THR A O 1
ATOM 893 N N . ASP A 1 116 ? 7.049 6.893 -0.873 1.00 87.81 116 ASP A N 1
ATOM 894 C CA . ASP A 1 116 ? 7.925 6.855 -2.041 1.00 87.81 116 ASP A CA 1
ATOM 895 C C . ASP A 1 116 ? 8.199 5.395 -2.401 1.00 87.81 116 ASP A C 1
ATOM 897 O O . ASP A 1 116 ? 8.714 4.640 -1.580 1.00 87.81 116 ASP A O 1
ATOM 901 N N . ALA A 1 117 ? 7.832 4.973 -3.612 1.00 84.75 117 ALA A N 1
ATOM 902 C CA . ALA A 1 117 ? 8.057 3.600 -4.029 1.00 84.75 117 ALA A CA 1
ATOM 903 C C . ALA A 1 117 ? 9.553 3.282 -4.112 1.00 84.75 117 ALA A C 1
ATOM 905 O O . ALA A 1 117 ? 9.935 2.170 -3.765 1.00 84.75 117 ALA A O 1
ATOM 906 N N . GLU A 1 118 ? 10.390 4.220 -4.567 1.00 82.75 118 GLU A N 1
ATOM 907 C CA . GLU A 1 118 ? 11.821 3.977 -4.778 1.00 82.75 118 GLU A CA 1
ATOM 908 C C . GLU A 1 118 ? 12.546 3.669 -3.476 1.00 82.75 118 GLU A C 1
ATOM 910 O O . GLU A 1 118 ? 13.368 2.754 -3.459 1.00 82.75 118 GLU A O 1
ATOM 915 N N . ASP A 1 119 ? 12.150 4.327 -2.386 1.00 85.69 119 ASP A N 1
ATOM 916 C CA . ASP A 1 119 ? 12.708 4.089 -1.058 1.00 85.69 119 ASP A CA 1
ATOM 917 C C . ASP A 1 119 ? 12.529 2.637 -0.597 1.00 85.69 119 ASP A C 1
ATOM 919 O O . ASP A 1 119 ? 13.189 2.236 0.350 1.00 85.69 119 ASP A O 1
ATOM 923 N N . TRP A 1 120 ? 11.615 1.851 -1.178 1.00 86.94 120 TRP A N 1
ATOM 924 C CA . TRP A 1 120 ? 11.423 0.429 -0.847 1.00 86.94 120 TRP A CA 1
ATOM 925 C C . TRP A 1 120 ? 12.202 -0.528 -1.752 1.00 86.94 120 TRP A C 1
ATOM 927 O O . TRP A 1 120 ? 12.260 -1.712 -1.458 1.00 86.94 120 TRP A O 1
ATOM 937 N N . PHE A 1 121 ? 12.827 -0.038 -2.826 1.00 80.81 121 PHE A N 1
ATOM 938 C CA . PHE A 1 121 ? 13.664 -0.848 -3.723 1.00 80.81 121 PHE A CA 1
ATOM 939 C C . PHE A 1 121 ? 15.166 -0.595 -3.526 1.00 80.81 121 PHE A C 1
ATOM 941 O O . PHE A 1 121 ? 15.978 -1.163 -4.245 1.00 80.81 121 PHE A O 1
ATOM 948 N N . THR A 1 122 ? 15.569 0.270 -2.595 1.00 71.12 122 THR A N 1
ATOM 949 C CA . THR A 1 122 ? 16.983 0.616 -2.367 1.00 71.12 122 THR A CA 1
ATOM 950 C C . THR A 1 122 ? 17.733 -0.380 -1.472 1.00 71.12 122 THR A C 1
ATOM 952 O O . THR A 1 122 ? 18.957 -0.325 -1.422 1.00 71.12 122 THR A O 1
ATOM 955 N N . PHE A 1 123 ? 17.049 -1.329 -0.823 1.00 64.19 123 PHE A N 1
ATOM 956 C CA . PHE A 1 123 ? 17.627 -2.240 0.184 1.00 64.19 123 PHE A CA 1
ATOM 957 C C . PHE A 1 123 ? 18.152 -3.572 -0.366 1.00 64.19 123 PHE A C 1
ATOM 959 O O . PHE A 1 123 ? 18.074 -4.599 0.298 1.00 64.19 123 PHE A O 1
ATOM 966 N N . HIS A 1 124 ? 18.710 -3.587 -1.575 1.00 56.97 124 HIS A N 1
ATOM 967 C CA . HIS A 1 124 ? 19.124 -4.830 -2.238 1.00 56.97 124 HIS A CA 1
ATOM 968 C C . HIS A 1 124 ? 20.278 -5.605 -1.561 1.00 56.97 124 HIS A C 1
ATOM 970 O O . HIS A 1 124 ? 20.641 -6.668 -2.059 1.00 56.97 124 HIS A O 1
ATOM 976 N N . GLU A 1 125 ? 20.838 -5.123 -0.446 1.00 55.97 125 GLU A N 1
ATOM 977 C CA . GLU A 1 125 ? 22.022 -5.718 0.193 1.00 55.97 125 GLU A CA 1
ATOM 978 C C . GLU A 1 125 ? 21.801 -6.211 1.639 1.00 55.97 125 GLU A C 1
ATOM 980 O O . GLU A 1 125 ? 22.623 -6.987 2.122 1.00 55.97 125 GLU A O 1
ATOM 985 N N . ASP A 1 126 ? 20.705 -5.839 2.319 1.00 67.69 126 ASP A N 1
ATOM 986 C CA . ASP A 1 126 ? 20.465 -6.200 3.730 1.00 67.69 126 ASP A CA 1
ATOM 987 C C . ASP A 1 126 ? 18.968 -6.423 4.020 1.00 67.69 126 ASP A C 1
ATOM 989 O O . ASP A 1 126 ? 18.188 -5.477 4.144 1.00 67.69 126 ASP A O 1
ATOM 993 N N . GLU A 1 127 ? 18.565 -7.692 4.135 1.00 72.94 127 GLU A N 1
ATOM 994 C CA . GLU A 1 127 ? 17.191 -8.111 4.462 1.00 72.94 127 GLU A CA 1
ATOM 995 C C . GLU A 1 127 ? 16.714 -7.518 5.799 1.00 72.94 127 GLU A C 1
ATOM 997 O O . GLU A 1 127 ? 15.563 -7.092 5.918 1.00 72.94 127 GLU A O 1
ATOM 1002 N N . SER A 1 128 ? 17.624 -7.357 6.767 1.00 82.00 128 SER A N 1
ATOM 1003 C CA . SER A 1 128 ? 17.290 -6.794 8.077 1.00 82.00 128 SER A CA 1
ATOM 1004 C C . SER A 1 128 ? 16.910 -5.313 7.998 1.00 82.00 128 SER A C 1
ATOM 1006 O O . SER A 1 128 ? 16.074 -4.846 8.771 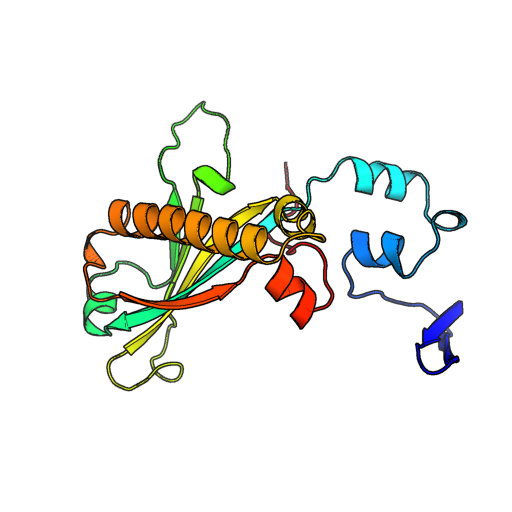1.00 82.00 128 SER A O 1
ATOM 1008 N N . ALA A 1 129 ? 17.467 -4.568 7.037 1.00 83.25 129 ALA A N 1
ATOM 1009 C CA . ALA A 1 129 ? 17.134 -3.162 6.831 1.00 83.25 129 ALA A CA 1
ATOM 1010 C C . ALA A 1 129 ? 15.716 -2.989 6.262 1.00 83.25 129 ALA A C 1
ATOM 1012 O O . ALA A 1 129 ? 15.009 -2.052 6.642 1.00 83.25 129 ALA A O 1
ATOM 1013 N N . HIS A 1 130 ? 15.277 -3.902 5.386 1.00 85.50 130 HIS A N 1
ATOM 1014 C CA . HIS A 1 130 ? 13.906 -3.902 4.872 1.00 85.50 130 HIS A CA 1
ATOM 1015 C C . HIS A 1 130 ? 12.899 -4.197 5.992 1.00 85.50 130 HIS A C 1
ATOM 1017 O O . HIS A 1 130 ? 11.942 -3.442 6.156 1.00 85.50 130 HIS A O 1
ATOM 1023 N N . GLU A 1 131 ? 13.132 -5.242 6.790 1.00 88.69 131 GLU A N 1
ATOM 1024 C CA . GLU A 1 131 ? 12.264 -5.602 7.922 1.00 88.69 131 GLU A CA 1
ATOM 1025 C C . GLU A 1 131 ? 12.174 -4.478 8.963 1.00 88.69 131 GLU A C 1
ATOM 1027 O O . GLU A 1 131 ? 11.084 -4.126 9.410 1.00 88.69 131 GLU A O 1
ATOM 1032 N N . GLN A 1 132 ? 13.303 -3.847 9.305 1.00 91.38 132 GLN A N 1
ATOM 1033 C CA . GLN A 1 132 ? 13.323 -2.700 10.219 1.00 91.38 132 GLN A CA 1
ATOM 1034 C C . GLN A 1 132 ? 12.511 -1.521 9.678 1.00 91.38 132 GLN A C 1
ATOM 1036 O O . GLN A 1 132 ? 11.785 -0.869 10.432 1.00 91.38 132 GLN A O 1
ATOM 1041 N N . LYS A 1 133 ? 12.612 -1.238 8.374 1.00 92.44 133 LYS A N 1
ATOM 1042 C CA . LYS A 1 133 ? 11.819 -0.179 7.745 1.00 92.44 133 LYS A CA 1
ATOM 1043 C C . LYS A 1 133 ? 10.332 -0.521 7.727 1.00 92.44 133 LYS A C 1
ATOM 1045 O O . LYS A 1 133 ? 9.518 0.372 7.972 1.00 92.44 133 LYS A O 1
ATOM 1050 N N . ASP A 1 134 ? 9.979 -1.768 7.424 1.00 94.00 134 ASP A N 1
ATOM 1051 C CA . ASP A 1 134 ? 8.595 -2.240 7.460 1.00 94.00 134 ASP A CA 1
ATOM 1052 C C . ASP A 1 134 ? 8.003 -2.045 8.858 1.00 94.00 134 ASP A C 1
ATOM 1054 O O . ASP A 1 134 ? 7.013 -1.331 9.009 1.00 94.00 134 ASP A O 1
ATOM 1058 N N . GLN A 1 135 ? 8.699 -2.526 9.890 1.00 95.31 135 GLN A N 1
ATOM 1059 C CA . GLN A 1 135 ? 8.291 -2.370 11.285 1.00 95.31 135 GLN A CA 1
ATOM 1060 C C . GLN A 1 135 ? 8.148 -0.896 11.700 1.00 95.31 135 GLN A C 1
ATOM 1062 O O . GLN A 1 135 ? 7.131 -0.507 12.273 1.00 95.31 135 GLN A O 1
ATOM 1067 N N . ALA A 1 136 ? 9.122 -0.042 11.371 1.00 95.62 136 ALA A N 1
ATOM 1068 C CA . ALA A 1 136 ? 9.051 1.384 11.696 1.00 95.62 136 ALA A CA 1
ATOM 1069 C C . ALA A 1 136 ? 7.890 2.093 10.971 1.00 95.62 136 ALA A C 1
ATOM 1071 O O . ALA A 1 136 ? 7.235 2.976 11.530 1.00 95.62 136 ALA A O 1
ATOM 1072 N N . THR A 1 137 ? 7.614 1.702 9.723 1.00 95.50 137 THR A N 1
ATOM 1073 C CA . THR A 1 137 ? 6.493 2.249 8.947 1.00 95.50 137 THR A CA 1
ATOM 1074 C C . THR A 1 137 ? 5.159 1.781 9.522 1.00 95.50 137 THR A C 1
ATOM 1076 O O . THR A 1 137 ? 4.247 2.597 9.672 1.00 95.50 137 THR A O 1
ATOM 1079 N N . LEU A 1 138 ? 5.053 0.504 9.895 1.00 97.12 138 LEU A N 1
ATOM 1080 C CA . LEU A 1 138 ? 3.899 -0.053 10.589 1.00 97.12 138 LEU A CA 1
ATOM 1081 C C . LEU A 1 138 ? 3.598 0.736 11.863 1.00 97.12 138 LEU A C 1
ATOM 1083 O O . LEU A 1 138 ? 2.480 1.219 12.019 1.00 97.12 138 LEU A O 1
ATOM 1087 N N . GLU A 1 139 ? 4.581 0.916 12.745 1.00 96.88 139 GLU A N 1
ATOM 1088 C CA . GLU A 1 139 ? 4.405 1.632 14.015 1.00 96.88 139 GLU A CA 1
ATOM 1089 C C . GLU A 1 139 ? 3.922 3.072 13.804 1.00 96.88 139 GLU A C 1
ATOM 1091 O O . GLU A 1 139 ? 3.005 3.537 14.492 1.00 96.88 139 GLU A O 1
ATOM 1096 N N . LEU A 1 140 ? 4.483 3.764 12.808 1.00 95.12 140 LEU A N 1
ATOM 1097 C CA . LEU A 1 140 ? 4.071 5.114 12.437 1.00 95.12 140 LEU A CA 1
ATOM 1098 C C . LEU A 1 140 ? 2.611 5.154 11.961 1.00 95.12 140 LEU A C 1
ATOM 1100 O O . LEU A 1 140 ? 1.826 5.982 12.431 1.00 95.12 140 LEU A O 1
ATOM 1104 N N . VAL A 1 141 ? 2.232 4.275 11.029 1.00 95.69 141 VAL A N 1
ATOM 1105 C CA . VAL A 1 141 ? 0.871 4.236 10.466 1.00 95.69 141 VAL A CA 1
ATOM 1106 C C . VAL A 1 141 ? -0.141 3.789 11.520 1.00 95.69 141 VAL A C 1
ATOM 1108 O O . VAL A 1 141 ? -1.217 4.378 11.612 1.00 95.69 141 VAL A O 1
ATOM 1111 N N . TRP A 1 142 ? 0.208 2.806 12.349 1.00 96.69 142 TRP A N 1
ATOM 1112 C CA . TRP A 1 142 ? -0.626 2.303 13.439 1.00 96.69 142 TRP A CA 1
ATOM 1113 C C . TRP A 1 142 ? -0.916 3.390 14.476 1.00 96.69 142 TRP A C 1
ATOM 1115 O O . TRP A 1 142 ? -2.070 3.630 14.832 1.00 96.69 142 TRP A O 1
ATOM 1125 N N . THR A 1 143 ? 0.119 4.125 14.891 1.00 95.38 143 THR A N 1
ATOM 1126 C CA . THR A 1 143 ? -0.025 5.251 15.824 1.00 95.38 143 THR A CA 1
ATOM 1127 C C . THR A 1 143 ? -0.943 6.329 15.249 1.00 95.38 143 THR A C 1
ATOM 1129 O O . THR A 1 143 ? -1.856 6.797 15.931 1.00 95.38 143 THR A O 1
ATOM 1132 N N . ARG A 1 144 ? -0.755 6.695 13.974 1.00 95.00 144 ARG A N 1
ATOM 1133 C CA . ARG A 1 144 ? -1.604 7.682 13.285 1.00 95.00 144 ARG A CA 1
ATOM 1134 C C . ARG A 1 144 ? -3.054 7.217 13.163 1.00 95.00 144 ARG A C 1
ATOM 1136 O O . ARG A 1 144 ? -3.962 8.022 13.367 1.00 95.00 144 ARG A O 1
ATOM 1143 N N . LEU A 1 145 ? -3.275 5.937 12.863 1.00 95.56 145 LEU A N 1
ATOM 1144 C CA . LEU A 1 145 ? -4.606 5.343 12.780 1.00 95.56 145 LEU A CA 1
ATOM 1145 C C . LEU A 1 145 ? -5.353 5.481 14.111 1.00 95.56 145 LEU A C 1
ATOM 1147 O O . LEU A 1 145 ? -6.459 6.013 14.127 1.00 95.56 145 LEU A O 1
ATOM 1151 N N . HIS A 1 146 ? -4.742 5.062 15.222 1.00 95.38 146 HIS A N 1
ATOM 1152 C CA . HIS A 1 146 ? -5.382 5.129 16.539 1.00 95.38 146 HIS A CA 1
ATOM 1153 C C . HIS A 1 146 ? -5.542 6.555 17.066 1.00 95.38 146 HIS A C 1
ATOM 1155 O O . HIS A 1 146 ? -6.530 6.842 17.739 1.00 95.38 146 HIS A O 1
ATOM 1161 N N . ALA A 1 147 ? -4.618 7.462 16.738 1.00 95.06 147 ALA A N 1
ATOM 1162 C CA . ALA A 1 147 ? -4.757 8.872 17.086 1.00 95.06 147 ALA A CA 1
ATOM 1163 C C . ALA A 1 147 ? -5.947 9.526 16.361 1.00 95.06 147 ALA A C 1
ATOM 1165 O O . ALA A 1 147 ? -6.685 10.303 16.964 1.00 95.06 147 ALA A O 1
ATOM 1166 N N . ALA A 1 148 ? -6.146 9.207 15.079 1.00 94.38 148 ALA A N 1
ATOM 1167 C CA . ALA A 1 148 ? -7.211 9.796 14.271 1.00 94.38 148 ALA A CA 1
ATOM 1168 C C . ALA A 1 148 ? -8.570 9.092 14.420 1.00 94.38 148 ALA A C 1
ATOM 1170 O O . ALA A 1 148 ? -9.604 9.716 14.188 1.00 94.38 148 ALA A O 1
ATOM 1171 N N . MET A 1 149 ? -8.571 7.807 14.779 1.00 94.31 149 MET A N 1
ATOM 1172 C CA . MET A 1 149 ? -9.768 6.977 14.937 1.00 94.31 149 MET A CA 1
ATOM 1173 C C . MET A 1 149 ? -9.745 6.255 16.297 1.00 94.31 149 MET A C 1
ATOM 1175 O O . MET A 1 149 ? -9.649 5.022 16.349 1.00 94.31 149 MET A O 1
ATOM 1179 N N . PRO A 1 150 ? -9.808 6.997 17.421 1.00 93.12 150 PRO A N 1
ATOM 1180 C CA . PRO A 1 150 ? -9.722 6.424 18.766 1.00 93.12 150 PRO A CA 1
ATOM 1181 C C . PRO A 1 150 ? -10.857 5.439 19.067 1.00 93.12 150 PRO A C 1
ATOM 1183 O O . PRO A 1 150 ? -10.704 4.549 19.902 1.00 93.12 150 PRO A O 1
ATOM 1186 N N . GLU A 1 151 ? -11.988 5.544 18.367 1.00 91.69 151 GLU A N 1
ATOM 1187 C CA . GLU A 1 151 ? -13.082 4.589 18.461 1.00 91.69 151 GLU A CA 1
ATOM 1188 C C . GLU A 1 151 ? -12.701 3.176 18.004 1.00 91.69 151 GLU A C 1
ATOM 1190 O O . GLU A 1 151 ? -13.405 2.236 18.354 1.00 91.69 151 GLU A O 1
ATOM 1195 N N . LEU A 1 152 ? -11.603 2.969 17.273 1.00 93.38 152 LEU A N 1
ATOM 1196 C CA . LEU A 1 152 ? -11.167 1.614 16.930 1.00 93.38 152 LEU A CA 1
ATOM 1197 C C . LEU A 1 152 ? -10.693 0.841 18.169 1.00 93.38 152 LEU A C 1
ATOM 1199 O O . LEU A 1 152 ? -10.997 -0.346 18.269 1.00 93.38 152 LEU A O 1
ATOM 1203 N N . GLY A 1 153 ? -10.053 1.510 19.140 1.00 91.56 153 GLY A N 1
ATOM 1204 C CA . GLY A 1 153 ? -9.543 0.884 20.370 1.00 91.56 153 GLY A CA 1
ATOM 1205 C C . GLY A 1 153 ? -8.819 -0.441 20.101 1.00 91.56 153 GLY A C 1
ATOM 1206 O O . GLY A 1 153 ? -8.127 -0.571 19.099 1.00 91.56 153 GLY A O 1
ATOM 1207 N N . ASP A 1 154 ? -9.064 -1.452 20.933 1.00 94.31 154 ASP A N 1
ATOM 1208 C CA . ASP A 1 154 ? -8.495 -2.799 20.756 1.00 94.31 154 ASP A CA 1
ATOM 1209 C C . ASP A 1 154 ? -9.338 -3.697 19.822 1.00 94.31 154 ASP A C 1
ATOM 1211 O O . ASP A 1 154 ? -9.137 -4.907 19.755 1.00 94.31 154 ASP A O 1
ATOM 1215 N N . SER A 1 155 ? -10.318 -3.134 19.104 1.00 95.31 155 SER A N 1
ATOM 1216 C CA . SER A 1 155 ? -11.207 -3.895 18.210 1.00 95.31 155 SER A CA 1
ATOM 1217 C C . SER A 1 155 ? -10.608 -4.168 16.830 1.00 95.31 155 SER A C 1
ATOM 1219 O O . SER A 1 155 ? -11.310 -4.707 15.969 1.00 95.31 155 SER A O 1
ATOM 1221 N N . VAL A 1 156 ? -9.360 -3.764 16.591 1.00 95.88 156 VAL A N 1
ATOM 1222 C CA . VAL A 1 156 ? -8.635 -3.981 15.336 1.00 95.88 156 VAL A CA 1
ATOM 1223 C C . VAL A 1 156 ? -7.358 -4.769 15.581 1.00 95.88 156 VAL A C 1
ATOM 1225 O O . VAL A 1 156 ? -6.651 -4.543 16.556 1.00 95.88 156 VAL A O 1
ATOM 1228 N N . GLU A 1 157 ? -7.052 -5.684 14.671 1.00 95.81 157 GLU A N 1
ATOM 1229 C CA . GLU A 1 157 ? -5.880 -6.554 14.745 1.00 95.81 157 GLU A CA 1
ATOM 1230 C C . GLU A 1 157 ? -5.141 -6.534 13.410 1.00 95.81 157 GLU A C 1
ATOM 1232 O O . GLU A 1 157 ? -5.768 -6.626 12.350 1.00 95.81 157 GLU A O 1
ATOM 1237 N N . LEU A 1 158 ? -3.815 -6.415 13.458 1.00 96.44 158 LEU A N 1
ATOM 1238 C CA . LEU A 1 158 ? -2.960 -6.521 12.281 1.00 96.44 158 LEU A CA 1
ATOM 1239 C C . LEU A 1 158 ? -2.854 -7.975 11.827 1.00 96.44 158 LEU A C 1
ATOM 1241 O O . LEU A 1 158 ? -2.493 -8.844 12.612 1.00 96.44 158 LEU A O 1
ATOM 1245 N N . ILE A 1 159 ? -3.128 -8.211 10.546 1.00 95.56 159 ILE A N 1
ATOM 1246 C CA . ILE A 1 159 ? -2.942 -9.514 9.906 1.00 95.56 159 ILE A CA 1
ATOM 1247 C C . ILE A 1 159 ? -1.648 -9.525 9.096 1.00 95.56 159 ILE A C 1
ATOM 1249 O O . ILE A 1 159 ? -0.844 -10.438 9.242 1.00 95.56 159 ILE A O 1
ATOM 1253 N N . GLU A 1 160 ? -1.446 -8.515 8.247 1.00 95.12 160 GLU A N 1
ATOM 1254 C CA . GLU A 1 160 ? -0.296 -8.453 7.343 1.00 95.12 160 GLU A CA 1
ATOM 1255 C C . GLU A 1 160 ? -0.023 -7.014 6.880 1.00 95.12 160 GLU A C 1
ATOM 1257 O O . GLU A 1 160 ? -0.934 -6.181 6.808 1.00 95.12 160 GLU A O 1
ATOM 1262 N N . THR A 1 161 ? 1.232 -6.729 6.540 1.00 96.00 161 THR A N 1
ATOM 1263 C CA . THR A 1 161 ? 1.674 -5.500 5.876 1.00 96.00 161 THR A CA 1
ATOM 1264 C C . THR A 1 161 ? 1.996 -5.793 4.411 1.00 96.00 161 THR A C 1
ATOM 1266 O O . THR A 1 161 ? 2.439 -6.879 4.048 1.00 96.00 161 THR A O 1
ATOM 1269 N N . ALA A 1 162 ? 1.783 -4.820 3.528 1.00 93.69 162 ALA A N 1
ATOM 1270 C CA . ALA A 1 162 ? 2.252 -4.917 2.152 1.00 93.69 162 ALA A CA 1
ATOM 1271 C C . ALA A 1 162 ? 2.927 -3.623 1.715 1.00 93.69 162 ALA A C 1
ATOM 1273 O O . ALA A 1 162 ? 2.340 -2.537 1.754 1.00 93.69 162 ALA A O 1
ATOM 1274 N N . THR A 1 163 ? 4.167 -3.762 1.255 1.00 92.62 163 THR A N 1
ATOM 1275 C CA . THR A 1 163 ? 5.009 -2.655 0.805 1.00 92.62 163 THR A CA 1
ATOM 1276 C C . THR A 1 163 ? 4.906 -2.491 -0.716 1.00 92.62 163 THR A C 1
ATOM 1278 O O . THR A 1 163 ? 4.446 -3.399 -1.423 1.00 92.62 163 THR A O 1
ATOM 1281 N N . PRO A 1 164 ? 5.382 -1.371 -1.290 1.00 89.81 164 PRO A N 1
ATOM 1282 C CA . PRO A 1 164 ? 5.526 -1.250 -2.740 1.00 89.81 164 PRO A CA 1
ATOM 1283 C C . PRO A 1 164 ? 6.319 -2.402 -3.378 1.00 89.81 164 PRO A C 1
ATOM 1285 O O . PRO A 1 164 ? 6.043 -2.764 -4.525 1.00 89.81 164 PRO A O 1
ATOM 1288 N N . GLN A 1 165 ? 7.264 -3.001 -2.644 1.00 87.38 165 GLN A N 1
ATOM 1289 C CA . GLN A 1 165 ? 7.996 -4.179 -3.095 1.00 87.38 165 GLN A CA 1
ATOM 1290 C C . GLN A 1 165 ? 7.091 -5.422 -3.142 1.00 87.38 165 GLN A C 1
ATOM 1292 O O . GLN A 1 165 ? 7.034 -6.063 -4.192 1.00 87.38 165 GLN A O 1
ATOM 1297 N N . THR A 1 166 ? 6.301 -5.703 -2.098 1.00 86.38 166 THR A N 1
ATOM 1298 C CA . THR A 1 166 ? 5.313 -6.806 -2.082 1.00 86.38 166 THR A CA 1
ATOM 1299 C C . THR A 1 166 ? 4.345 -6.720 -3.273 1.00 86.38 166 THR A C 1
ATOM 1301 O O . THR A 1 166 ? 4.064 -7.708 -3.965 1.00 86.38 166 THR A O 1
ATOM 1304 N N . PHE A 1 167 ? 3.873 -5.505 -3.588 1.00 84.12 167 PHE A N 1
ATOM 1305 C CA . PHE A 1 167 ? 3.025 -5.255 -4.760 1.00 84.12 167 PHE A CA 1
ATOM 1306 C C . PHE A 1 167 ? 3.742 -5.543 -6.071 1.00 84.12 167 PHE A C 1
ATOM 1308 O O . PHE A 1 167 ? 3.161 -6.146 -6.981 1.00 84.12 167 PHE A O 1
ATOM 1315 N N . TYR A 1 168 ? 4.992 -5.105 -6.187 1.00 83.06 168 TYR A N 1
ATOM 1316 C CA . TYR A 1 168 ? 5.799 -5.351 -7.370 1.00 83.06 168 TYR A CA 1
ATOM 1317 C C . TYR A 1 168 ? 6.068 -6.844 -7.577 1.00 83.06 168 TYR A C 1
ATOM 1319 O O . TYR A 1 168 ? 5.996 -7.324 -8.706 1.00 83.06 168 TYR A O 1
ATOM 1327 N N . GLU A 1 169 ? 6.332 -7.603 -6.520 1.00 82.75 169 GLU A N 1
ATOM 1328 C CA . GLU A 1 169 ? 6.573 -9.044 -6.616 1.00 82.75 169 GLU A CA 1
ATOM 1329 C C . GLU A 1 169 ? 5.340 -9.794 -7.126 1.00 82.75 169 GLU A C 1
ATOM 1331 O O . GLU A 1 169 ? 5.460 -10.641 -8.016 1.00 82.75 169 GLU A O 1
ATOM 1336 N N . THR A 1 170 ? 4.155 -9.393 -6.661 1.00 79.88 170 THR A N 1
ATOM 1337 C CA . THR A 1 170 ? 2.876 -10.008 -7.040 1.00 79.88 170 THR A CA 1
ATOM 1338 C C . THR A 1 170 ? 2.404 -9.585 -8.435 1.00 79.88 170 THR A C 1
ATOM 1340 O O . THR A 1 170 ? 1.922 -10.403 -9.216 1.00 79.88 170 THR A O 1
ATOM 1343 N N . THR A 1 171 ? 2.527 -8.299 -8.780 1.00 79.62 171 THR A N 1
ATOM 1344 C CA . THR A 1 171 ? 1.930 -7.731 -10.008 1.00 79.62 171 THR A CA 1
ATOM 1345 C C . THR A 1 171 ? 2.931 -7.476 -11.131 1.00 79.62 171 THR A C 1
ATOM 1347 O O . THR A 1 171 ? 2.529 -7.210 -12.264 1.00 79.62 171 THR A O 1
ATOM 1350 N N . ARG A 1 172 ? 4.234 -7.528 -10.828 1.00 78.31 172 ARG A N 1
ATOM 1351 C CA . ARG A 1 172 ? 5.345 -7.126 -11.708 1.00 78.31 172 ARG A CA 1
ATOM 1352 C C . ARG A 1 172 ? 5.244 -5.680 -12.212 1.00 78.31 172 ARG A C 1
ATOM 1354 O O . ARG A 1 172 ? 5.775 -5.362 -13.276 1.00 78.31 172 ARG A O 1
ATOM 1361 N N . ARG A 1 173 ? 4.581 -4.802 -11.448 1.00 72.31 173 ARG A N 1
ATOM 1362 C CA . ARG A 1 173 ? 4.386 -3.375 -11.758 1.00 72.31 173 ARG A CA 1
ATOM 1363 C C . ARG A 1 173 ? 5.085 -2.491 -10.730 1.00 72.31 173 ARG A C 1
ATOM 1365 O O . ARG A 1 173 ? 4.759 -2.552 -9.549 1.00 72.31 173 ARG A O 1
ATOM 1372 N N . LYS A 1 174 ? 6.072 -1.701 -11.161 1.00 67.56 174 LYS A N 1
ATOM 1373 C CA . LYS A 1 174 ? 6.801 -0.761 -10.300 1.00 67.56 174 LYS A CA 1
ATOM 1374 C C . LYS A 1 174 ? 5.983 0.521 -10.143 1.00 67.56 174 LYS A C 1
ATOM 1376 O O . LYS A 1 174 ? 5.679 1.186 -11.132 1.00 67.56 174 LYS A O 1
ATOM 1381 N N . GLY A 1 175 ? 5.677 0.863 -8.891 1.00 59.50 175 GLY A N 1
ATOM 1382 C CA . GLY A 1 175 ? 4.786 1.967 -8.532 1.00 59.50 175 GLY A CA 1
ATOM 1383 C C . GLY A 1 175 ? 3.315 1.551 -8.581 1.00 59.50 175 GLY A C 1
ATOM 1384 O O . GLY A 1 175 ? 2.906 0.758 -9.433 1.00 59.50 175 GLY A O 1
ATOM 1385 N N . LEU A 1 176 ? 2.502 2.090 -7.669 1.00 51.31 176 LEU A N 1
ATOM 1386 C CA . LEU A 1 176 ? 1.056 1.998 -7.836 1.00 51.31 176 LEU A CA 1
ATOM 1387 C C . LEU A 1 176 ? 0.599 3.122 -8.774 1.00 51.31 176 LEU A C 1
ATOM 1389 O O . LEU A 1 176 ? 1.109 4.239 -8.693 1.00 51.31 176 LEU A O 1
ATOM 1393 N N . PRO A 1 177 ? -0.444 2.909 -9.591 1.00 48.12 177 PRO A N 1
ATOM 1394 C CA . PRO A 1 177 ? -1.206 4.001 -10.186 1.00 48.12 177 PRO A CA 1
ATOM 1395 C C . PRO A 1 177 ? -2.067 4.705 -9.115 1.00 48.12 177 PRO A C 1
ATOM 1397 O O . PRO A 1 177 ? -3.237 5.003 -9.338 1.00 48.12 177 PRO A O 1
ATOM 1400 N N . CYS A 1 178 ? -1.523 4.953 -7.923 1.00 41.69 178 CYS A N 1
ATOM 1401 C CA . CYS A 1 178 ? -2.160 5.790 -6.921 1.00 41.69 178 CYS A CA 1
ATOM 1402 C C . CYS A 1 178 ? -1.856 7.237 -7.291 1.00 41.69 178 CYS A C 1
ATOM 1404 O O . CYS A 1 178 ? -0.840 7.786 -6.884 1.00 41.69 178 CYS A O 1
ATOM 1406 N N . LEU A 1 179 ? -2.744 7.818 -8.101 1.00 38.62 179 LEU A N 1
ATOM 1407 C CA . LEU A 1 179 ? -2.801 9.245 -8.420 1.00 38.62 179 LEU A CA 1
ATOM 1408 C C . LEU A 1 179 ? -1.499 9.805 -9.009 1.00 38.62 179 LEU A C 1
ATOM 1410 O O . LEU A 1 179 ? -0.693 10.462 -8.353 1.00 38.62 179 LEU A O 1
ATOM 1414 N N . GLY A 1 180 ? -1.363 9.637 -10.327 1.00 34.03 180 GLY A N 1
ATOM 1415 C CA . GLY A 1 180 ? -0.621 10.613 -11.111 1.00 34.03 180 GLY A CA 1
ATOM 1416 C C . GLY A 1 180 ? -1.201 11.996 -10.822 1.00 34.03 180 GLY A C 1
ATOM 1417 O O . GLY A 1 180 ? -2.395 12.214 -11.019 1.00 34.03 180 GLY A O 1
ATOM 1418 N N . ARG A 1 181 ? -0.354 12.887 -10.305 1.00 34.84 181 ARG A N 1
ATOM 1419 C CA . ARG A 1 181 ? -0.617 14.309 -10.073 1.00 34.84 181 ARG A CA 1
ATOM 1420 C C . ARG A 1 181 ? -1.435 14.878 -11.242 1.00 34.84 181 ARG A C 1
ATOM 1422 O O . ARG A 1 181 ? -0.897 15.093 -12.326 1.00 34.84 181 ARG A O 1
ATOM 1429 N N . GLN A 1 182 ? -2.729 15.099 -11.038 1.00 30.84 182 GLN A N 1
ATOM 1430 C CA . GLN A 1 182 ? -3.442 16.119 -11.788 1.00 30.84 182 GLN A CA 1
ATOM 1431 C C . GLN A 1 182 ? -3.315 17.394 -10.965 1.00 30.84 182 GLN A C 1
ATOM 1433 O O . GLN A 1 182 ? -4.019 17.545 -9.978 1.00 30.84 182 GLN A O 1
ATOM 1438 N N . LEU A 1 183 ? -2.369 18.223 -11.422 1.00 31.23 183 LEU A N 1
ATOM 1439 C CA . LEU A 1 183 ? -2.207 19.659 -11.174 1.00 31.23 183 LEU A CA 1
ATOM 1440 C C . LEU A 1 183 ? -2.009 20.081 -9.712 1.00 31.23 183 LEU A C 1
ATOM 1442 O O . LEU A 1 183 ? -2.992 20.174 -8.955 1.00 31.23 183 LEU A O 1
#

Secondary structure (DSSP, 8-state):
-EEE-TTS-EEE-SS-----S-HHHIIIIIS-GGGS-HHHHHHHHH---EEEEEEEEEEEHHHHTTSS-SEEEEE-S--TTS---HHHHEEEEEE-SSGGGSSTTEEEEEEEEEEESGGGTS-TT-HHHHHHHHHHHHHHHHHHHHHH-GGGGGGEEEEEEE-HHHHHHHH--SS--S-----

Foldseek 3Di:
DWFQDPVRDTGDDPPDDDDPADLCCCCVPRNDPVRDDPVSVVVVVPDQFKAKKKFKKKFFPVLVVVDPDQKDKFFAPDDPPDDDDQQQGIKIKHWDPDCPVDPPRITIIMIMGIDRLVVQVPPPDDPVVNVVVSVVSCVSSVVVCCVRCVSRPPRMDTDDMAGQVNVCVVPVHRGDVPDDDPD

Sequence (183 aa):
MGVDLLSGERVLATQAIISNLTIWDTYGKLISLARTPSSVSKQLKQFRGWGAYLLFLSMDQAAAQRLKSNRIVVLTDWQEGQNYLPDQTQFIFAAAPDAGRAPEGKLALTVSTFTDAEDWFTFHEDESAHEQKDQATLELVWTRLHAAMPELGDSVELIETATPQTFYETTRRKGLPCLGRQL